Protein AF-A0A944C357-F1 (afdb_monomer)

Mean predicted aligned error: 3.94 Å

Foldseek 3Di:
DVVLVCVLCVPPPADPLRVVLVVVLVVVCVVVVAAAPVCCCPPPNVVDPLCVRCPVCSVVVNVSRVVRRVVSVVVD

Radius of gyration: 11.76 Å; Cα contacts (8 Å, |Δi|>4): 45; chains: 1; bounding box: 28×23×28 Å

Solvent-accessible surface area (backbone atoms only — not comparable to full-atom values): 4493 Å² total; per-residue (Å²): 105,67,67,62,50,52,63,70,47,58,96,52,90,69,51,75,65,46,51,52,53,54,48,51,52,53,53,45,26,74,74,66,71,54,54,54,71,70,46,54,76,32,86,76,49,44,79,54,63,56,59,73,71,40,46,89,47,33,64,58,52,47,52,50,38,48,51,46,31,51,57,48,64,75,73,107

pLDDT: mean 88.74, std 8.08, range [58.81, 95.25]

Secondary structure (DSSP, 8-state):
-HHHHHHHHTT----HHHHHHHHHHHHHHHHHS---GGGGGSTTGGGS-HHHHHGGGHHHHHHHHHHHHHHHHHH-

Structure (mmCIF, N/CA/C/O backbone):
data_AF-A0A944C357-F1
#
_entry.id   AF-A0A944C357-F1
#
loop_
_atom_site.group_PDB
_atom_site.id
_atom_site.type_symbol
_a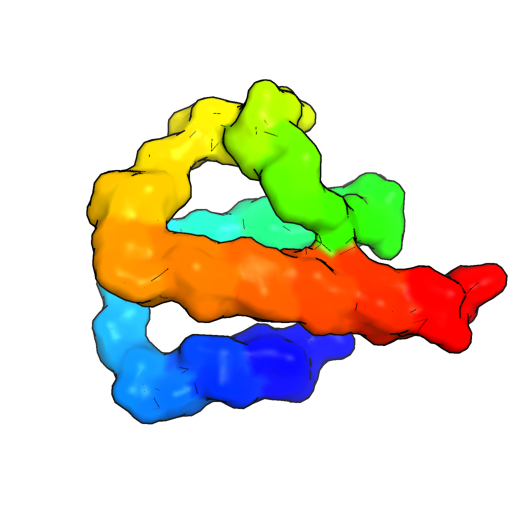tom_site.label_atom_id
_atom_site.label_alt_id
_atom_site.label_comp_id
_atom_site.label_asym_id
_atom_site.label_entity_id
_atom_site.label_seq_id
_atom_site.pdbx_PDB_ins_code
_atom_site.Cartn_x
_atom_site.Cartn_y
_atom_site.Cartn_z
_atom_site.occupancy
_atom_site.B_iso_or_equiv
_atom_site.auth_seq_id
_atom_site.auth_comp_id
_atom_site.auth_asym_id
_atom_site.auth_atom_id
_atom_site.pdbx_PDB_model_num
ATOM 1 N N . ALA A 1 1 ? -3.697 -6.653 -11.386 1.00 62.47 1 ALA A N 1
ATOM 2 C CA . ALA A 1 1 ? -3.712 -5.597 -10.346 1.00 62.47 1 ALA A CA 1
ATOM 3 C C . ALA A 1 1 ? -5.137 -5.178 -9.968 1.00 62.47 1 ALA A C 1
ATOM 5 O O . ALA A 1 1 ? -5.436 -5.163 -8.781 1.00 62.47 1 ALA A O 1
ATOM 6 N N . LEU A 1 2 ? -6.016 -4.889 -10.941 1.00 71.44 2 LEU A N 1
ATOM 7 C CA . LEU A 1 2 ? -7.403 -4.478 -10.678 1.00 71.44 2 LEU A CA 1
ATOM 8 C C . LEU A 1 2 ? -8.219 -5.531 -9.901 1.00 71.44 2 LEU A C 1
ATOM 10 O O . LEU A 1 2 ? -8.839 -5.178 -8.907 1.00 71.44 2 LEU A O 1
ATOM 14 N N . ASP A 1 3 ? -8.134 -6.812 -10.268 1.00 76.69 3 ASP A N 1
ATOM 15 C CA . ASP A 1 3 ? -8.874 -7.885 -9.572 1.00 76.69 3 ASP A CA 1
ATOM 16 C C . ASP A 1 3 ? -8.429 -8.060 -8.108 1.00 76.69 3 ASP A C 1
ATOM 18 O O . ASP A 1 3 ? -9.244 -8.249 -7.212 1.00 76.69 3 ASP A O 1
ATOM 22 N N . ILE A 1 4 ? -7.125 -7.918 -7.833 1.00 74.88 4 ILE A N 1
ATOM 23 C CA . ILE A 1 4 ? -6.579 -7.952 -6.463 1.00 74.88 4 ILE A CA 1
ATOM 24 C C . ILE A 1 4 ? -7.123 -6.775 -5.646 1.00 74.88 4 ILE A C 1
ATOM 26 O O . ILE A 1 4 ? -7.446 -6.927 -4.469 1.00 74.88 4 ILE A O 1
ATOM 30 N N . TYR A 1 5 ? -7.229 -5.599 -6.268 1.00 74.69 5 TYR A N 1
ATOM 31 C CA . TYR A 1 5 ? -7.814 -4.419 -5.643 1.00 74.69 5 TYR A CA 1
ATOM 32 C C . TYR A 1 5 ? -9.306 -4.611 -5.357 1.00 74.69 5 TYR A C 1
ATOM 34 O O . TYR A 1 5 ? -9.729 -4.345 -4.238 1.00 74.69 5 TYR A O 1
ATOM 42 N N . GLN A 1 6 ? -10.076 -5.140 -6.312 1.00 78.25 6 GLN A N 1
ATOM 43 C CA . GLN A 1 6 ? -11.499 -5.438 -6.127 1.00 78.25 6 GLN A CA 1
ATOM 44 C C . GLN A 1 6 ? -11.727 -6.428 -4.980 1.00 78.25 6 GLN A C 1
ATOM 46 O O . GLN A 1 6 ? -12.512 -6.134 -4.085 1.00 78.25 6 GLN A O 1
ATOM 51 N N . ASN A 1 7 ? -10.963 -7.521 -4.929 1.00 81.12 7 ASN A N 1
ATOM 52 C CA . ASN A 1 7 ? -11.049 -8.501 -3.841 1.00 81.12 7 ASN A CA 1
ATOM 53 C C . ASN A 1 7 ? -10.664 -7.911 -2.474 1.00 81.12 7 ASN A C 1
ATOM 55 O O . ASN A 1 7 ? -11.190 -8.325 -1.446 1.00 81.12 7 ASN A O 1
ATOM 59 N N . PHE A 1 8 ? -9.729 -6.955 -2.433 1.00 79.50 8 PHE A N 1
ATOM 60 C CA . PHE A 1 8 ? -9.327 -6.312 -1.179 1.00 79.50 8 PHE A CA 1
ATOM 61 C C . PHE A 1 8 ? -10.423 -5.404 -0.608 1.00 79.50 8 PHE A C 1
ATOM 63 O O . PHE A 1 8 ? -10.558 -5.302 0.612 1.00 79.50 8 PHE A O 1
ATOM 70 N N . ILE A 1 9 ? -11.183 -4.735 -1.475 1.00 81.38 9 ILE A N 1
ATOM 71 C CA . ILE A 1 9 ? -12.239 -3.801 -1.065 1.00 81.38 9 ILE A CA 1
ATOM 72 C C . ILE A 1 9 ? -13.620 -4.465 -0.964 1.00 81.38 9 ILE A C 1
ATOM 74 O O . ILE A 1 9 ? -14.543 -3.874 -0.406 1.00 81.38 9 ILE A O 1
ATOM 78 N N . GLU A 1 10 ? -13.777 -5.687 -1.475 1.00 79.94 10 GLU A N 1
ATOM 79 C CA . GLU A 1 10 ? -15.036 -6.425 -1.436 1.00 79.94 10 GLU A CA 1
ATOM 80 C C . GLU A 1 10 ? -15.495 -6.667 0.013 1.00 79.94 10 GLU A C 1
ATOM 82 O O . GLU A 1 10 ? -14.758 -7.177 0.857 1.00 79.94 10 GLU A O 1
ATOM 87 N N . GLY A 1 11 ? -16.727 -6.250 0.327 1.00 69.50 11 GLY A N 1
ATOM 88 C CA . GLY A 1 11 ? -17.298 -6.357 1.675 1.00 69.50 11 GLY A CA 1
ATOM 89 C C . GLY A 1 11 ? -16.738 -5.365 2.705 1.00 69.50 11 GLY A C 1
ATOM 90 O O . GLY A 1 11 ? -17.121 -5.430 3.875 1.00 69.50 11 GLY A O 1
ATOM 91 N N . HIS A 1 12 ? -15.866 -4.434 2.301 1.00 73.62 12 HIS A N 1
ATOM 92 C CA . HIS A 1 12 ? -15.298 -3.405 3.170 1.00 73.62 12 HIS A CA 1
ATOM 93 C C . HIS A 1 12 ? -15.880 -2.016 2.860 1.00 73.62 12 HIS A C 1
ATOM 95 O O . HIS A 1 12 ? -15.681 -1.472 1.778 1.00 73.62 12 HIS A O 1
ATOM 101 N N . ASN A 1 13 ? -16.535 -1.390 3.847 1.00 82.12 13 ASN A N 1
ATOM 102 C CA . ASN A 1 13 ? -16.855 0.042 3.794 1.00 82.12 13 ASN A CA 1
ATOM 103 C C . ASN A 1 13 ? -15.599 0.842 4.143 1.00 82.12 13 ASN A C 1
ATOM 105 O O . ASN A 1 13 ? -15.324 1.104 5.317 1.00 82.12 13 ASN A O 1
ATOM 109 N N . LEU A 1 14 ? -14.816 1.182 3.123 1.00 88.44 14 LEU A N 1
ATOM 110 C CA . LEU A 1 14 ? -13.622 1.995 3.298 1.00 88.44 14 LEU A CA 1
ATOM 111 C C . LEU A 1 14 ? -13.986 3.433 3.670 1.00 88.44 14 LEU A C 1
ATOM 113 O O . LEU A 1 14 ? -14.967 3.999 3.190 1.00 88.44 14 LEU A O 1
ATOM 117 N N . THR A 1 15 ? -13.157 4.051 4.506 1.00 92.12 15 THR A N 1
ATOM 118 C CA . THR A 1 15 ? -13.205 5.504 4.680 1.00 92.12 15 THR A CA 1
ATOM 119 C C . THR A 1 15 ? -12.569 6.188 3.472 1.00 92.12 1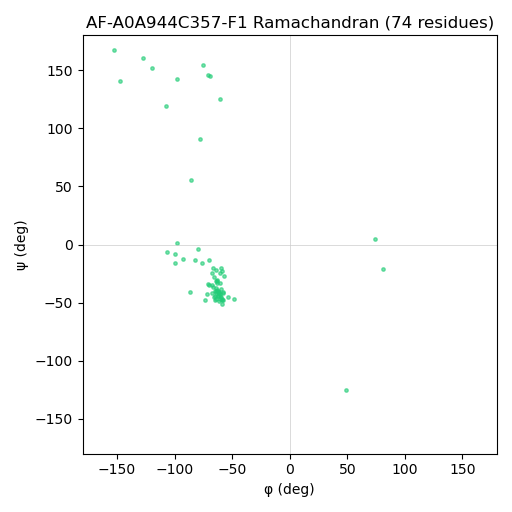5 THR A C 1
ATOM 121 O O . THR A 1 15 ? -11.656 5.643 2.848 1.00 92.12 15 THR A O 1
ATOM 124 N N . SER A 1 16 ? -12.953 7.434 3.188 1.00 92.44 16 SER A N 1
ATOM 125 C CA . SER A 1 16 ? -12.336 8.206 2.097 1.00 92.44 16 SER A CA 1
ATOM 126 C C . SER A 1 16 ? -10.816 8.351 2.248 1.00 92.44 16 SER A C 1
ATOM 128 O O . SER A 1 16 ? -10.089 8.490 1.264 1.00 92.44 16 SER A O 1
ATOM 130 N N . GLU A 1 17 ? -10.299 8.299 3.481 1.00 94.56 17 GLU A N 1
ATOM 131 C CA . GLU A 1 17 ? -8.856 8.299 3.707 1.00 94.56 17 GLU A CA 1
ATOM 132 C C . GLU A 1 17 ? -8.204 6.970 3.305 1.00 94.56 17 GLU A C 1
ATOM 134 O O . GLU A 1 17 ? -7.163 6.987 2.644 1.00 94.56 17 GLU A O 1
ATOM 139 N N . GLN A 1 18 ? -8.823 5.834 3.642 1.00 93.19 18 GLN A N 1
ATOM 140 C CA . GLN A 1 18 ? -8.358 4.514 3.211 1.00 93.19 18 GLN A CA 1
ATOM 141 C C . GLN A 1 18 ? -8.366 4.401 1.683 1.00 93.19 18 GLN A C 1
ATOM 143 O O . GLN A 1 18 ? -7.372 3.966 1.104 1.00 93.19 18 GLN A O 1
ATOM 148 N N . GLU A 1 19 ? -9.424 4.867 1.016 1.00 92.06 19 GLU A N 1
ATOM 149 C CA . GLU A 1 19 ? -9.507 4.902 -0.450 1.00 92.06 19 GLU A CA 1
ATOM 150 C C . GLU A 1 19 ? -8.377 5.735 -1.065 1.00 92.06 19 GLU A C 1
ATOM 152 O O . GLU A 1 19 ? -7.666 5.274 -1.962 1.00 92.06 19 GLU A O 1
ATOM 157 N N . ARG A 1 20 ? -8.146 6.943 -0.533 1.00 93.94 20 ARG A N 1
ATOM 158 C CA . ARG A 1 20 ? -7.043 7.811 -0.963 1.00 93.94 20 ARG A CA 1
ATOM 159 C C . ARG A 1 20 ? -5.693 7.114 -0.806 1.00 93.94 20 ARG A C 1
ATOM 161 O O . ARG A 1 20 ? -4.836 7.229 -1.679 1.00 93.94 20 ARG A O 1
ATOM 168 N N . TYR A 1 21 ? -5.479 6.405 0.295 1.00 94.81 21 TYR A N 1
ATOM 169 C CA . TYR A 1 21 ? -4.227 5.701 0.566 1.00 94.81 21 TYR A CA 1
ATOM 170 C C . TYR A 1 21 ? -4.016 4.530 -0.401 1.00 94.81 21 TYR A C 1
ATOM 172 O O . TYR A 1 21 ? -2.920 4.373 -0.938 1.00 94.81 21 TYR A O 1
ATOM 180 N N . LEU A 1 22 ? -5.066 3.758 -0.695 1.00 93.00 22 LEU A N 1
ATOM 181 C CA . LEU A 1 22 ? -5.000 2.703 -1.708 1.00 93.00 22 LEU A CA 1
ATOM 182 C C . LEU A 1 22 ? -4.703 3.267 -3.099 1.00 93.00 22 LEU A C 1
ATOM 184 O O . LEU A 1 22 ? -3.870 2.714 -3.814 1.00 93.00 22 LEU A O 1
ATOM 188 N N . LYS A 1 23 ? -5.310 4.403 -3.464 1.00 91.62 23 LYS A N 1
ATOM 189 C CA . LYS A 1 23 ? -4.997 5.091 -4.721 1.00 91.62 23 LYS A CA 1
ATOM 190 C C . LYS A 1 23 ? -3.515 5.470 -4.808 1.00 91.62 23 LYS A C 1
ATOM 192 O O . LYS A 1 23 ? -2.906 5.251 -5.845 1.00 91.62 23 LYS A O 1
ATOM 197 N N . ASN A 1 24 ? -2.907 5.947 -3.719 1.00 92.88 24 ASN A N 1
ATOM 198 C CA . ASN A 1 24 ? -1.473 6.269 -3.700 1.00 92.88 24 ASN A CA 1
ATOM 199 C C . ASN A 1 24 ? -0.572 5.041 -3.913 1.00 92.88 24 ASN A C 1
ATOM 201 O O . ASN A 1 24 ? 0.497 5.175 -4.503 1.00 92.88 24 ASN A O 1
ATOM 205 N N . ILE A 1 25 ? -0.988 3.849 -3.471 1.00 92.88 25 ILE A N 1
ATOM 206 C CA . ILE A 1 25 ? -0.271 2.600 -3.776 1.00 92.88 25 ILE A CA 1
ATOM 207 C C . ILE A 1 25 ? -0.328 2.323 -5.283 1.00 92.88 25 ILE A C 1
ATOM 209 O O . ILE A 1 25 ? 0.705 2.057 -5.892 1.00 92.88 25 ILE A O 1
ATOM 213 N N . LEU A 1 26 ? -1.509 2.429 -5.898 1.00 90.81 26 LEU A N 1
ATOM 214 C CA . LEU A 1 26 ? -1.674 2.210 -7.340 1.00 90.81 26 LEU A CA 1
ATOM 215 C C . LEU A 1 26 ? -0.915 3.254 -8.176 1.00 90.81 26 LEU A C 1
ATOM 217 O O . LEU A 1 26 ? -0.257 2.895 -9.154 1.00 90.81 26 LEU A O 1
ATOM 221 N N . ASP A 1 27 ? -0.956 4.523 -7.766 1.00 93.19 27 ASP A N 1
ATOM 222 C CA . ASP A 1 27 ? -0.208 5.608 -8.406 1.00 93.19 27 ASP A CA 1
ATOM 223 C C . ASP A 1 27 ? 1.309 5.346 -8.302 1.00 93.19 27 ASP A C 1
ATOM 225 O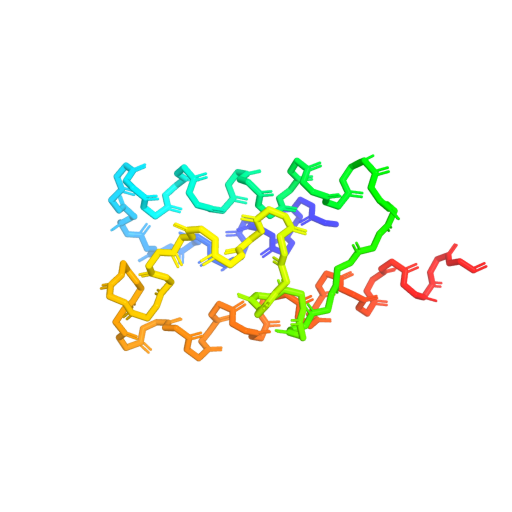 O . ASP A 1 27 ? 2.026 5.454 -9.296 1.00 93.19 27 ASP A O 1
ATOM 229 N N . TYR A 1 28 ? 1.805 4.920 -7.131 1.00 94.19 28 TYR A N 1
ATOM 230 C CA . TYR A 1 28 ? 3.215 4.566 -6.938 1.00 94.19 28 TYR A CA 1
ATOM 231 C C . TYR A 1 28 ? 3.654 3.418 -7.852 1.00 94.19 28 TYR A C 1
ATOM 233 O O . TYR A 1 28 ? 4.687 3.528 -8.511 1.00 94.19 28 TYR A O 1
ATOM 241 N N . VAL A 1 29 ? 2.867 2.342 -7.925 1.00 92.31 29 VAL A N 1
ATOM 242 C CA . VAL A 1 29 ? 3.142 1.195 -8.807 1.00 92.31 29 VAL A CA 1
ATOM 243 C C . VAL A 1 29 ? 3.165 1.622 -10.269 1.00 92.31 29 VAL A C 1
ATOM 245 O O . VAL A 1 29 ? 4.055 1.222 -11.008 1.00 92.31 29 VAL A O 1
ATOM 248 N N . SER A 1 30 ? 2.225 2.470 -10.684 1.00 89.81 30 SER A N 1
ATOM 249 C CA . SER A 1 30 ? 2.136 2.937 -12.072 1.00 89.81 30 SER A CA 1
ATOM 250 C C . SER A 1 30 ? 3.365 3.747 -12.502 1.00 89.81 30 SER A C 1
ATOM 252 O O . SER A 1 30 ? 3.733 3.722 -13.672 1.00 89.81 30 SER A O 1
ATOM 254 N N . VAL A 1 31 ? 4.010 4.450 -11.565 1.00 93.38 31 VAL A N 1
ATOM 255 C CA . VAL A 1 31 ? 5.223 5.245 -11.825 1.00 93.38 31 VAL A CA 1
ATOM 256 C C . VAL A 1 31 ? 6.504 4.413 -11.713 1.00 93.38 31 VAL A C 1
ATOM 258 O O . VAL A 1 31 ? 7.415 4.593 -12.515 1.00 93.38 31 VAL A O 1
ATOM 261 N N . ASN A 1 32 ? 6.599 3.527 -10.718 1.00 93.12 32 ASN A N 1
ATOM 262 C CA . ASN A 1 32 ? 7.842 2.815 -10.386 1.00 93.12 32 ASN A CA 1
ATOM 263 C C . ASN A 1 32 ? 7.901 1.389 -10.955 1.00 93.12 32 ASN A C 1
ATOM 265 O O . ASN A 1 32 ? 8.935 0.734 -10.861 1.00 93.12 32 ASN A O 1
ATOM 269 N N . GLY A 1 33 ? 6.799 0.894 -11.516 1.00 91.25 33 GLY A N 1
ATOM 270 C CA . GLY A 1 33 ? 6.670 -0.447 -12.082 1.00 91.25 33 GLY A CA 1
ATOM 271 C C . GLY A 1 33 ? 6.412 -1.549 -11.055 1.00 91.25 33 GLY A C 1
ATOM 272 O O . GLY A 1 33 ? 5.877 -2.581 -11.436 1.00 91.25 33 GLY A O 1
ATOM 273 N N . ASP A 1 34 ? 6.735 -1.344 -9.775 1.00 93.44 34 ASP A N 1
ATOM 274 C CA . ASP A 1 34 ? 6.572 -2.336 -8.707 1.00 93.44 34 ASP A CA 1
ATOM 275 C C . ASP A 1 34 ? 6.371 -1.678 -7.326 1.00 93.44 34 ASP A C 1
ATOM 277 O O . ASP A 1 34 ? 6.572 -0.473 -7.147 1.00 93.44 34 ASP A O 1
ATOM 281 N N . ILE A 1 35 ? 5.959 -2.471 -6.334 1.00 94.06 35 ILE A N 1
ATOM 282 C CA . ILE A 1 35 ? 5.872 -2.074 -4.928 1.00 94.06 35 ILE A CA 1
ATOM 283 C C . ILE A 1 35 ? 6.158 -3.256 -4.002 1.00 94.06 35 ILE A C 1
ATOM 285 O O . ILE A 1 35 ? 5.676 -4.363 -4.196 1.00 94.06 35 ILE A O 1
ATOM 289 N N . GLN A 1 36 ? 6.874 -3.002 -2.914 1.00 94.94 36 GLN A N 1
ATOM 290 C CA . GLN A 1 36 ? 7.132 -3.954 -1.841 1.00 94.94 36 GLN A CA 1
ATOM 291 C C . GLN A 1 36 ? 6.759 -3.347 -0.487 1.00 94.94 36 GLN A C 1
ATOM 293 O O . GLN A 1 36 ? 6.731 -2.132 -0.295 1.00 94.94 36 GLN A O 1
ATOM 298 N N . THR A 1 37 ? 6.547 -4.190 0.528 1.00 93.69 37 THR A N 1
ATOM 299 C CA . THR A 1 37 ? 6.183 -3.703 1.872 1.00 93.69 37 THR A CA 1
ATOM 300 C C . THR A 1 37 ? 7.243 -2.795 2.501 1.00 93.69 37 THR A C 1
ATOM 302 O O . THR A 1 37 ? 6.908 -1.991 3.367 1.00 93.69 37 THR A O 1
ATOM 305 N N . LYS A 1 38 ? 8.516 -2.907 2.086 1.00 94.00 38 LYS A N 1
ATOM 306 C CA . LYS A 1 38 ? 9.596 -2.015 2.546 1.00 94.00 38 LYS A CA 1
ATOM 307 C C . LYS A 1 38 ? 9.352 -0.559 2.137 1.00 94.00 38 LYS A C 1
ATOM 309 O O . LYS A 1 38 ? 9.681 0.346 2.902 1.00 94.00 38 LYS A O 1
ATOM 314 N N . ASN A 1 39 ? 8.689 -0.331 1.000 1.00 94.88 39 ASN A N 1
ATOM 315 C CA . ASN A 1 39 ? 8.468 1.012 0.477 1.00 94.88 39 ASN A CA 1
ATOM 316 C C . ASN A 1 39 ? 7.540 1.838 1.375 1.00 94.88 39 ASN A C 1
ATOM 318 O O . ASN A 1 39 ? 7.630 3.054 1.356 1.00 94.88 39 ASN A O 1
ATOM 322 N N . PHE A 1 40 ? 6.730 1.227 2.251 1.00 94.06 40 PHE A N 1
ATOM 323 C CA . PHE A 1 40 ? 5.962 1.962 3.272 1.00 94.06 40 PHE A CA 1
ATOM 324 C C . PHE A 1 40 ? 6.842 2.764 4.239 1.00 94.06 40 PHE A C 1
ATOM 326 O O . PHE A 1 40 ? 6.358 3.680 4.899 1.00 94.06 40 PHE A O 1
ATOM 333 N N . THR A 1 41 ? 8.125 2.417 4.340 1.00 93.44 41 THR A N 1
ATOM 334 C CA . THR A 1 41 ? 9.106 3.130 5.165 1.00 93.44 41 THR A CA 1
ATOM 335 C C . THR A 1 41 ? 9.951 4.127 4.367 1.00 93.44 41 THR A C 1
ATOM 337 O O . THR A 1 41 ? 10.785 4.821 4.947 1.00 93.44 41 THR A O 1
ATOM 340 N N . GLU A 1 42 ? 9.697 4.256 3.062 1.00 93.88 42 GLU A N 1
ATOM 341 C CA . GLU A 1 42 ? 10.427 5.099 2.112 1.00 93.88 42 GLU A CA 1
ATOM 342 C C . GLU A 1 42 ? 9.497 6.150 1.487 1.00 93.88 42 GLU A C 1
ATOM 344 O O . GLU A 1 42 ? 8.286 5.956 1.388 1.00 93.88 42 GLU A O 1
ATOM 349 N N . TYR A 1 43 ? 10.034 7.300 1.074 1.00 91.69 43 TYR A N 1
ATOM 350 C CA . TYR A 1 43 ? 9.216 8.316 0.403 1.00 91.69 43 TYR A CA 1
ATOM 351 C C . TYR A 1 43 ? 8.812 7.874 -1.017 1.00 91.69 43 TYR A C 1
ATOM 353 O O . TYR A 1 43 ? 9.596 7.208 -1.690 1.00 91.69 43 TYR A O 1
ATOM 361 N N . PRO A 1 44 ? 7.604 8.249 -1.486 1.00 92.44 44 PRO A N 1
ATOM 362 C CA . PRO A 1 44 ? 6.629 9.122 -0.824 1.00 92.44 44 PRO A CA 1
ATOM 363 C C . PRO A 1 44 ? 5.749 8.402 0.212 1.00 92.44 44 PRO A C 1
ATOM 365 O O . PRO A 1 44 ? 5.108 9.062 1.025 1.00 92.44 44 PRO A O 1
ATOM 368 N N . LEU A 1 45 ? 5.734 7.066 0.229 1.00 94.06 45 LEU A N 1
ATOM 369 C CA . LEU A 1 45 ? 4.778 6.293 1.024 1.00 94.06 45 LEU A CA 1
ATOM 370 C C . LEU A 1 45 ? 4.979 6.434 2.543 1.00 94.06 45 LEU A C 1
ATOM 372 O O . LEU A 1 45 ? 4.023 6.324 3.303 1.00 94.06 45 LEU A O 1
ATOM 376 N N . LYS A 1 46 ? 6.185 6.762 3.007 1.00 94.19 46 LYS A N 1
ATOM 377 C CA . LYS A 1 46 ? 6.475 7.062 4.417 1.00 94.19 46 LYS A CA 1
ATOM 378 C C . LYS A 1 46 ? 5.653 8.232 4.975 1.00 94.19 46 LYS A C 1
ATOM 380 O O . LYS A 1 46 ? 5.476 8.319 6.185 1.00 94.19 46 LYS A O 1
ATOM 385 N N . ALA A 1 47 ? 5.158 9.131 4.121 1.00 94.38 47 ALA A N 1
ATOM 386 C CA . ALA A 1 47 ? 4.384 10.298 4.546 1.00 94.38 47 ALA A CA 1
ATOM 387 C C . ALA A 1 47 ? 2.980 9.951 5.084 1.00 94.38 47 ALA A C 1
ATOM 389 O O . ALA A 1 47 ? 2.321 10.802 5.676 1.00 94.38 47 ALA A O 1
ATOM 390 N N . PHE A 1 48 ? 2.511 8.722 4.869 1.00 94.69 48 PHE A N 1
ATOM 391 C CA . PHE A 1 48 ? 1.164 8.286 5.218 1.00 94.69 48 PHE A CA 1
ATOM 392 C C . PHE A 1 48 ? 1.127 7.542 6.561 1.00 94.69 48 PHE A C 1
ATOM 394 O O . PHE A 1 48 ? 1.990 6.719 6.873 1.00 94.69 48 PHE A O 1
ATOM 401 N N . ASN A 1 49 ? 0.065 7.759 7.340 1.00 95.00 49 ASN A N 1
ATOM 402 C CA . ASN A 1 49 ? -0.134 7.126 8.646 1.00 95.00 49 ASN A CA 1
ATOM 403 C C . ASN A 1 49 ? -0.794 5.740 8.522 1.00 95.00 49 ASN A C 1
ATOM 405 O O . ASN A 1 49 ? -1.822 5.469 9.140 1.00 95.00 49 ASN A O 1
ATOM 409 N N . TRP A 1 50 ? -0.200 4.835 7.734 1.00 94.50 50 TRP A N 1
ATOM 410 C CA . TRP A 1 50 ? -0.809 3.554 7.333 1.00 94.50 50 TRP A CA 1
ATOM 411 C C . TRP A 1 50 ? -1.415 2.743 8.480 1.00 94.50 50 TRP A C 1
ATOM 413 O O . TRP A 1 50 ? -2.535 2.252 8.371 1.00 94.50 50 TRP A O 1
ATOM 423 N N . ARG A 1 51 ? -0.682 2.602 9.591 1.00 93.06 51 ARG A N 1
ATOM 424 C CA . ARG A 1 51 ? -1.136 1.806 10.739 1.00 93.06 51 ARG A CA 1
ATOM 425 C C . ARG A 1 51 ? -2.341 2.435 11.437 1.00 93.06 51 ARG A C 1
ATOM 427 O O . ARG A 1 51 ? -3.196 1.705 11.916 1.00 93.06 51 ARG A O 1
ATOM 434 N N . VAL A 1 52 ? -2.408 3.763 11.485 1.00 95.25 52 VAL A N 1
ATOM 435 C CA . VAL A 1 52 ? -3.533 4.489 12.090 1.00 95.25 52 VAL A CA 1
ATOM 436 C C . VAL A 1 52 ? -4.752 4.407 11.176 1.00 95.25 52 VAL A C 1
ATOM 438 O O . VAL A 1 52 ? -5.825 4.032 11.630 1.00 95.25 52 VAL A O 1
ATOM 441 N N . THR A 1 53 ? -4.575 4.677 9.882 1.00 94.81 53 THR A N 1
ATOM 442 C CA . THR A 1 53 ? -5.666 4.696 8.897 1.00 94.81 53 THR A CA 1
ATOM 443 C C . THR A 1 53 ? -6.287 3.312 8.671 1.00 94.81 53 THR A C 1
ATOM 445 O O . THR A 1 53 ? -7.498 3.204 8.481 1.00 94.81 53 THR A O 1
ATOM 448 N N . PHE A 1 54 ? -5.488 2.240 8.693 1.00 92.06 54 PHE A N 1
ATOM 449 C CA . PHE A 1 54 ? -5.987 0.880 8.453 1.00 92.06 54 PHE A CA 1
ATOM 450 C C . PHE A 1 54 ? -6.230 0.068 9.727 1.00 92.06 54 PHE A C 1
ATOM 452 O O . PHE A 1 54 ? -6.919 -0.945 9.650 1.00 92.06 54 PHE A O 1
ATOM 459 N N . GLY A 1 55 ? -5.696 0.481 10.882 1.00 91.81 55 GLY A N 1
ATOM 460 C CA . GLY A 1 55 ? -5.885 -0.220 12.155 1.00 91.81 55 GLY A CA 1
ATOM 461 C C . GLY A 1 55 ? -5.619 -1.723 12.035 1.00 91.81 55 GLY A C 1
ATOM 462 O O . GLY A 1 55 ? -4.574 -2.147 11.530 1.00 91.81 55 GLY A O 1
ATOM 463 N N . ASP A 1 56 ? -6.604 -2.528 12.428 1.00 89.69 56 ASP A N 1
ATOM 464 C CA . ASP A 1 56 ? -6.548 -3.995 12.374 1.00 89.69 56 ASP A CA 1
ATOM 465 C C . ASP A 1 56 ? -6.437 -4.549 10.941 1.00 89.69 56 ASP A C 1
ATOM 467 O O . ASP A 1 56 ? -5.908 -5.640 10.720 1.00 89.69 56 ASP A O 1
ATOM 471 N N . HIS A 1 57 ? -6.845 -3.775 9.932 1.00 87.31 57 HIS A N 1
ATOM 472 C CA . HIS A 1 57 ? -6.701 -4.134 8.520 1.00 87.31 57 HIS A CA 1
ATOM 473 C C . HIS A 1 57 ? -5.292 -3.875 7.970 1.00 87.31 57 HIS A C 1
ATOM 475 O O . HIS A 1 57 ? -5.010 -4.245 6.830 1.00 87.31 57 HIS A O 1
ATOM 481 N N . PHE A 1 58 ? -4.371 -3.289 8.747 1.00 91.50 58 PHE A N 1
ATOM 482 C CA . PHE A 1 58 ? -3.017 -2.994 8.267 1.00 91.50 58 PHE A CA 1
ATOM 483 C C . PHE A 1 58 ? -2.247 -4.256 7.841 1.00 91.50 58 PHE A C 1
ATOM 485 O O . PHE A 1 58 ? -1.470 -4.219 6.888 1.00 91.50 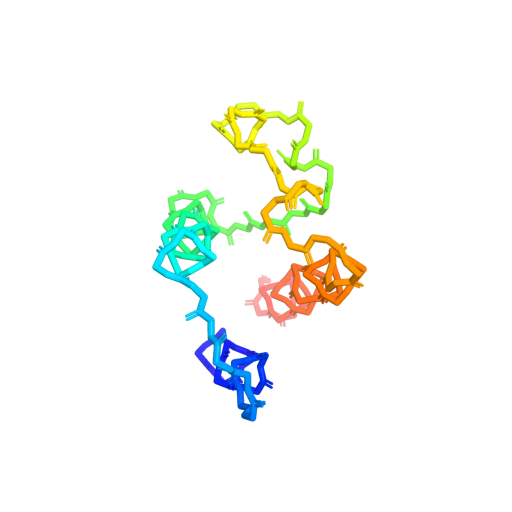58 PHE A O 1
ATOM 492 N N . VAL A 1 59 ? -2.486 -5.397 8.497 1.00 90.50 59 VAL A N 1
ATOM 493 C CA . VAL A 1 59 ? -1.900 -6.681 8.074 1.00 90.50 59 VAL A CA 1
ATOM 494 C C . VAL A 1 59 ? -2.415 -7.079 6.690 1.00 90.50 59 VAL A C 1
ATOM 496 O O . VAL A 1 59 ? -1.609 -7.358 5.805 1.00 90.50 59 VAL A O 1
ATOM 499 N N . LYS A 1 60 ? -3.734 -6.992 6.466 1.00 89.44 60 LYS A N 1
ATOM 500 C CA . LYS A 1 60 ? -4.346 -7.267 5.158 1.00 89.44 60 LYS A CA 1
ATOM 501 C C . LYS A 1 60 ? -3.804 -6.332 4.076 1.00 89.44 60 LYS A C 1
ATOM 503 O O . LYS A 1 60 ? -3.551 -6.778 2.964 1.00 89.44 60 LYS A O 1
ATOM 508 N N . LEU A 1 61 ? -3.569 -5.057 4.401 1.00 92.75 61 LEU A N 1
ATOM 509 C CA . LEU A 1 61 ? -2.964 -4.098 3.472 1.00 92.75 61 LEU A CA 1
ATOM 510 C C . LEU A 1 61 ? -1.549 -4.524 3.048 1.00 92.75 61 LEU A C 1
ATOM 512 O O . LEU A 1 61 ? -1.189 -4.426 1.876 1.00 92.75 61 LEU A O 1
ATOM 516 N N . LYS A 1 62 ? -0.732 -5.017 3.985 1.00 92.69 62 LYS A N 1
ATOM 517 C CA . LYS A 1 62 ? 0.599 -5.540 3.647 1.00 92.69 62 LYS A CA 1
ATOM 518 C C . LYS A 1 62 ? 0.507 -6.755 2.728 1.00 92.69 62 LYS A C 1
ATOM 520 O O . LYS A 1 62 ? 1.330 -6.883 1.826 1.00 92.69 62 LYS A O 1
ATOM 525 N N . ASP A 1 63 ? -0.467 -7.631 2.947 1.00 92.31 63 ASP A N 1
ATOM 526 C CA . ASP A 1 63 ? -0.668 -8.806 2.097 1.00 92.31 63 ASP A CA 1
ATOM 527 C C . ASP A 1 63 ? -1.207 -8.434 0.713 1.00 92.31 63 ASP A C 1
ATOM 529 O O . ASP A 1 63 ? -0.795 -9.029 -0.279 1.00 92.31 63 ASP A O 1
ATOM 533 N N . PHE A 1 64 ? -2.037 -7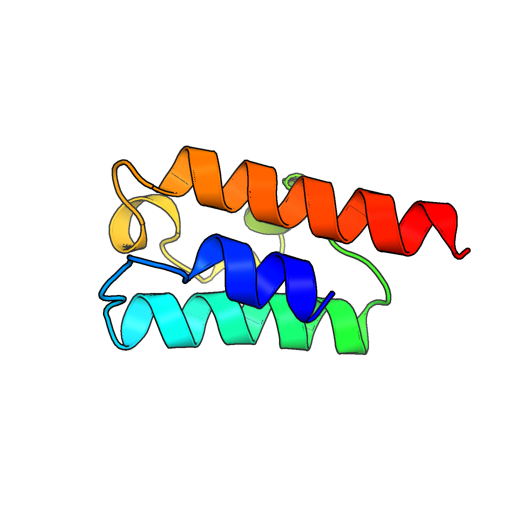.396 0.617 1.00 91.44 64 PHE A N 1
ATOM 534 C CA . PHE A 1 64 ? -2.438 -6.791 -0.652 1.00 91.44 64 PHE A CA 1
ATOM 535 C C . PHE A 1 64 ? -1.228 -6.292 -1.458 1.00 91.44 64 PHE A C 1
ATOM 537 O O . PHE A 1 64 ? -1.074 -6.643 -2.626 1.00 91.44 64 PHE A O 1
ATOM 544 N N . VAL A 1 65 ? -0.308 -5.555 -0.825 1.00 93.56 65 VAL A N 1
ATOM 545 C CA . VAL A 1 65 ? 0.930 -5.091 -1.481 1.00 93.56 65 VAL A CA 1
ATOM 546 C C . VAL A 1 65 ? 1.801 -6.255 -1.954 1.00 93.56 65 VAL A C 1
ATOM 548 O O . VAL A 1 65 ? 2.323 -6.212 -3.065 1.00 93.56 65 VAL A O 1
ATO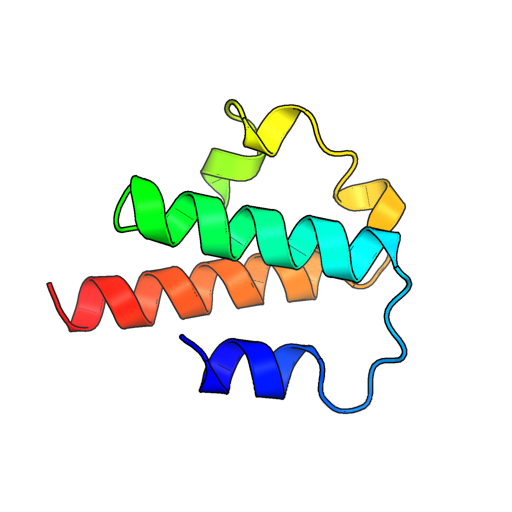M 551 N N . LYS A 1 66 ? 1.928 -7.324 -1.158 1.00 93.94 66 LYS A N 1
ATOM 552 C CA . LYS A 1 66 ? 2.656 -8.530 -1.586 1.00 93.94 66 LYS A CA 1
ATOM 553 C C . LYS A 1 66 ? 2.008 -9.199 -2.800 1.00 93.94 66 LYS A C 1
ATOM 555 O O . LYS A 1 66 ? 2.729 -9.652 -3.678 1.00 93.94 66 LYS A O 1
ATOM 560 N N . GLN A 1 67 ? 0.679 -9.263 -2.858 1.00 91.88 67 GLN A N 1
ATOM 561 C CA . GLN A 1 67 ? -0.027 -9.842 -4.005 1.00 91.88 67 GLN A CA 1
ATOM 562 C C . GLN A 1 67 ? 0.190 -9.016 -5.277 1.00 91.88 67 GLN A C 1
ATOM 564 O O . GLN A 1 67 ? 0.417 -9.586 -6.342 1.00 91.88 67 GLN A O 1
ATOM 569 N N . ILE A 1 68 ? 0.185 -7.680 -5.172 1.00 90.38 68 ILE A N 1
ATOM 570 C CA . ILE A 1 68 ? 0.542 -6.806 -6.299 1.00 90.38 68 ILE A CA 1
ATOM 571 C C . ILE A 1 68 ? 1.963 -7.115 -6.781 1.00 90.38 68 ILE A C 1
ATOM 573 O O . ILE A 1 68 ? 2.149 -7.384 -7.967 1.00 90.38 68 ILE A O 1
ATOM 577 N N . HIS A 1 69 ? 2.932 -7.135 -5.862 1.00 93.06 69 HIS A N 1
ATOM 578 C CA . HIS A 1 69 ? 4.329 -7.445 -6.168 1.00 93.06 69 HIS A CA 1
ATOM 579 C C . HIS A 1 69 ? 4.487 -8.782 -6.905 1.00 93.06 69 HIS A C 1
ATOM 581 O O . HIS A 1 69 ? 5.206 -8.877 -7.898 1.00 93.06 69 HIS A O 1
ATOM 587 N N . GLN A 1 70 ? 3.793 -9.821 -6.429 1.00 91.12 70 GLN A N 1
ATOM 588 C CA . GLN A 1 70 ? 3.829 -11.158 -7.020 1.00 91.12 70 GL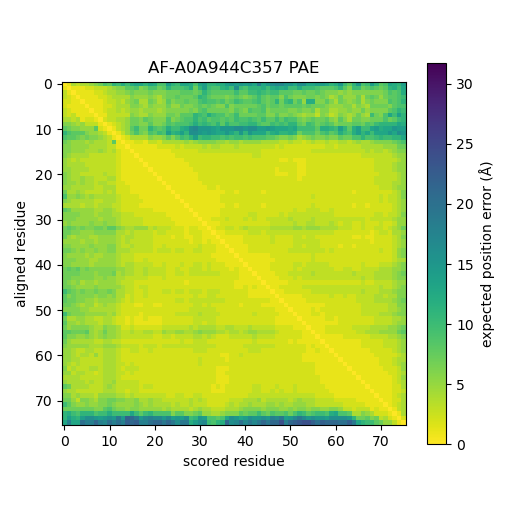N A CA 1
ATOM 589 C C . GLN A 1 70 ? 3.297 -11.173 -8.452 1.00 91.12 70 GLN A C 1
ATOM 591 O O . GLN A 1 70 ? 3.920 -11.783 -9.315 1.00 91.12 70 GLN A O 1
ATOM 596 N N . VAL A 1 71 ? 2.177 -10.495 -8.718 1.00 88.12 71 VAL A N 1
ATOM 597 C CA . VAL A 1 71 ? 1.619 -10.428 -10.076 1.00 88.12 71 VAL A CA 1
ATOM 598 C C . VAL A 1 71 ? 2.558 -9.695 -11.022 1.00 88.12 71 VAL A C 1
ATOM 600 O O . VAL A 1 71 ? 2.790 -10.183 -12.120 1.00 88.12 71 VAL A O 1
ATOM 603 N N . ILE A 1 72 ? 3.126 -8.569 -10.591 1.00 87.19 72 ILE A N 1
ATOM 604 C CA . ILE A 1 72 ? 4.081 -7.800 -11.398 1.00 87.19 72 ILE A CA 1
ATOM 605 C C . ILE A 1 72 ? 5.320 -8.646 -11.701 1.00 87.19 72 ILE A C 1
ATOM 607 O O . ILE A 1 72 ? 5.706 -8.782 -12.859 1.00 87.19 72 ILE A O 1
ATOM 611 N N . SER A 1 73 ? 5.893 -9.279 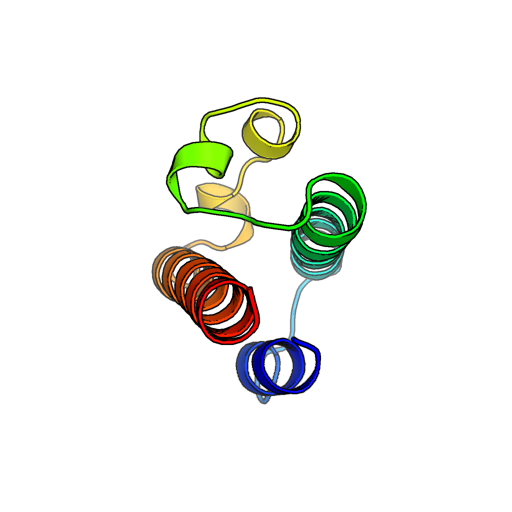-10.675 1.00 87.44 73 SER A N 1
ATOM 612 C CA . SER A 1 73 ? 7.104 -10.100 -10.800 1.00 87.44 73 SER A CA 1
ATOM 613 C C . SER A 1 73 ? 6.902 -11.356 -11.647 1.00 87.44 73 SER A C 1
ATOM 615 O O . SER A 1 73 ? 7.854 -11.845 -12.236 1.00 87.44 73 SER A O 1
ATOM 617 N N . ALA A 1 74 ? 5.683 -11.898 -11.711 1.00 81.81 74 ALA A N 1
ATOM 618 C CA . ALA A 1 74 ? 5.361 -13.038 -12.572 1.00 81.81 74 ALA A CA 1
A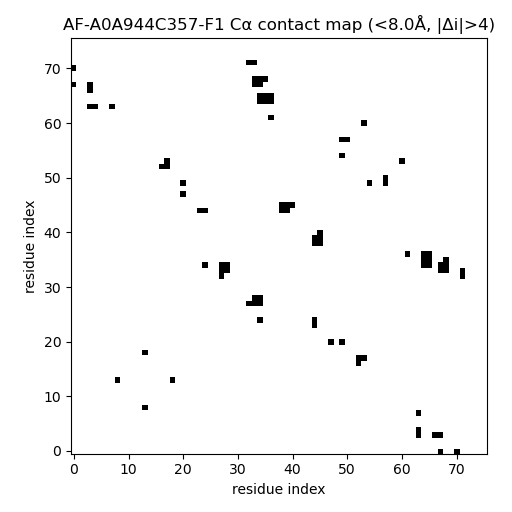TOM 619 C C . ALA A 1 74 ? 5.218 -12.652 -14.056 1.00 81.81 74 ALA A C 1
ATOM 621 O O . ALA A 1 74 ? 5.206 -13.529 -14.916 1.00 81.81 74 ALA A O 1
ATOM 622 N N . THR A 1 75 ? 5.069 -11.357 -14.347 1.00 69.25 75 THR A N 1
ATOM 623 C CA . THR A 1 75 ? 4.905 -10.816 -15.706 1.00 69.25 75 THR A CA 1
ATOM 624 C C . THR A 1 75 ? 6.141 -10.093 -16.248 1.00 69.25 75 THR A C 1
ATOM 626 O O . THR A 1 75 ? 6.125 -9.698 -17.413 1.00 69.25 75 THR A O 1
ATOM 629 N N . ALA A 1 76 ? 7.174 -9.904 -15.421 1.00 58.81 76 ALA A N 1
ATOM 630 C CA . ALA A 1 76 ? 8.458 -9.295 -15.779 1.00 58.81 76 ALA A CA 1
ATOM 631 C C . ALA A 1 76 ? 9.467 -10.355 -16.245 1.00 58.81 76 ALA A C 1
ATOM 633 O O . ALA A 1 76 ? 10.242 -10.042 -17.176 1.00 58.81 76 ALA A O 1
#

Sequence (76 aa):
ALDIYQNFIEGHNLTSEQERYLKNILDYVSVNGDIQTKNFTEYPLKAFNWRVTFGDHFVKLKDFVKQIHQVISATA